Protein AF-A0AA41BVT6-F1 (afdb_monomer_lite)

Structure (mmCIF, N/CA/C/O backbone):
data_AF-A0AA41BVT6-F1
#
_entry.id   AF-A0AA41BVT6-F1
#
loop_
_atom_site.group_PDB
_atom_site.id
_atom_site.type_symbol
_atom_site.label_atom_id
_atom_site.label_alt_id
_atom_site.label_comp_id
_atom_site.label_asym_id
_atom_site.label_entity_id
_atom_site.label_seq_id
_atom_site.pdbx_PDB_ins_code
_atom_site.Cartn_x
_atom_site.Cartn_y
_atom_site.Cartn_z
_atom_site.occupancy
_atom_site.B_iso_or_equiv
_atom_site.auth_seq_id
_atom_site.auth_comp_id
_atom_site.auth_asym_id
_atom_site.auth_atom_id
_atom_site.pdbx_PDB_model_num
ATOM 1 N N . MET A 1 1 ? -58.761 -41.681 56.982 1.00 35.69 1 MET A N 1
ATOM 2 C CA . MET A 1 1 ? -57.825 -41.554 58.121 1.00 35.69 1 MET A CA 1
ATOM 3 C C . MET A 1 1 ? -56.554 -42.329 57.797 1.00 35.69 1 MET A C 1
ATOM 5 O O . MET A 1 1 ? -56.692 -43.498 57.477 1.00 35.69 1 MET A O 1
ATOM 9 N N . LYS A 1 2 ? -55.385 -41.678 57.957 1.00 39.78 2 LYS A N 1
ATOM 10 C CA . LYS A 1 2 ? -54.003 -42.221 58.008 1.00 39.78 2 LYS A CA 1
ATOM 11 C C . LYS A 1 2 ? -53.429 -42.839 56.720 1.00 39.78 2 LYS A C 1
ATOM 13 O O . LYS A 1 2 ? -54.144 -43.522 56.013 1.00 39.78 2 LYS A O 1
ATOM 18 N N . PHE A 1 3 ? -52.139 -42.764 56.401 1.00 34.69 3 PHE A N 1
ATOM 19 C CA . PHE A 1 3 ? -51.012 -41.837 56.622 1.00 34.69 3 PHE A CA 1
ATOM 20 C C . PHE A 1 3 ? -49.894 -42.344 55.677 1.00 34.69 3 PHE A C 1
ATOM 22 O O . PHE A 1 3 ? -49.921 -43.489 55.234 1.00 34.69 3 PHE A O 1
ATOM 29 N N . ALA A 1 4 ? -48.952 -41.461 55.365 1.00 42.22 4 ALA A N 1
ATOM 30 C CA . ALA A 1 4 ? -47.829 -41.602 54.440 1.00 42.22 4 ALA A CA 1
ATOM 31 C C . ALA A 1 4 ? -46.815 -42.727 54.739 1.00 42.22 4 ALA A C 1
ATOM 33 O O . ALA A 1 4 ? -46.687 -43.131 55.889 1.00 42.22 4 ALA A O 1
ATOM 34 N N . GLN A 1 5 ? -46.020 -43.099 53.719 1.00 44.12 5 GLN A N 1
ATOM 35 C CA . GLN A 1 5 ? -44.534 -43.172 53.686 1.00 44.12 5 GLN A CA 1
ATOM 36 C C . GLN A 1 5 ? -44.073 -44.019 52.476 1.00 44.12 5 GLN A C 1
ATOM 38 O O . GLN A 1 5 ? -44.799 -44.914 52.069 1.00 44.12 5 GLN A O 1
ATOM 43 N N . LEU A 1 6 ? -42.868 -43.946 51.904 1.00 34.84 6 LEU A N 1
ATOM 44 C CA . LEU A 1 6 ? -41.817 -42.946 51.640 1.00 34.84 6 LEU A CA 1
ATOM 45 C C . LEU A 1 6 ? -40.666 -43.754 50.977 1.00 34.84 6 LEU A C 1
ATOM 47 O O . LEU A 1 6 ? -40.483 -44.916 51.328 1.00 34.84 6 LEU A O 1
ATOM 51 N N . ALA A 1 7 ? -39.865 -43.094 50.127 1.00 45.53 7 ALA A N 1
ATOM 52 C CA . ALA A 1 7 ? -38.527 -43.450 49.599 1.00 45.53 7 ALA A CA 1
ATOM 53 C C . ALA A 1 7 ? -38.512 -43.961 48.138 1.00 45.53 7 ALA A C 1
ATOM 55 O O . ALA A 1 7 ? -38.954 -45.064 47.855 1.00 45.53 7 ALA A O 1
ATOM 56 N N . ALA A 1 8 ? -38.182 -43.146 47.127 1.00 40.03 8 ALA A N 1
ATOM 57 C CA . ALA A 1 8 ? -36.934 -42.420 46.813 1.00 40.03 8 ALA A CA 1
ATOM 58 C C . ALA A 1 8 ? -35.849 -43.294 46.157 1.00 40.03 8 ALA A C 1
ATOM 60 O O . ALA A 1 8 ? -35.273 -44.151 46.820 1.00 40.03 8 ALA A O 1
ATOM 61 N N . ARG A 1 9 ? -35.506 -42.972 44.896 1.00 42.06 9 ARG A N 1
ATOM 62 C CA . ARG A 1 9 ? -34.126 -42.874 44.370 1.00 42.06 9 ARG A CA 1
ATOM 63 C C . ARG A 1 9 ? -34.102 -42.356 42.917 1.00 42.06 9 ARG A C 1
ATOM 65 O O . ARG A 1 9 ? -34.660 -43.002 42.048 1.00 42.06 9 ARG A O 1
ATOM 72 N N . MET A 1 10 ? -33.446 -41.195 42.740 1.00 34.66 10 MET A N 1
ATOM 73 C CA . MET A 1 10 ? -32.412 -40.848 41.729 1.00 34.66 10 MET A CA 1
ATOM 74 C C . MET A 1 10 ? -32.708 -41.124 40.232 1.00 34.66 10 MET A C 1
ATOM 76 O O . MET A 1 10 ? -33.089 -42.223 39.881 1.00 34.66 10 MET A O 1
ATOM 80 N N . ALA A 1 11 ? -32.460 -40.252 39.250 1.00 44.22 11 ALA A N 1
ATOM 81 C CA . ALA A 1 11 ? -31.702 -39.008 39.177 1.00 44.22 11 ALA A CA 1
ATOM 82 C C . ALA A 1 11 ? -32.077 -38.225 37.893 1.00 44.22 11 ALA A C 1
ATOM 84 O O . ALA A 1 11 ? -32.420 -38.811 36.874 1.00 44.22 11 ALA A O 1
ATOM 85 N N . PHE A 1 12 ? -31.986 -36.898 38.003 1.00 41.84 12 PHE A N 1
ATOM 86 C CA . PHE A 1 12 ? -31.544 -35.891 37.028 1.00 41.84 12 PHE A CA 1
ATOM 87 C C . PHE A 1 12 ? -31.323 -36.300 35.558 1.00 41.84 12 PHE A C 1
ATOM 89 O O . PHE A 1 12 ? -30.430 -37.083 35.271 1.00 41.84 12 PHE A O 1
ATOM 96 N N . PHE A 1 13 ? -31.988 -35.597 34.634 1.00 40.22 13 PHE A N 1
ATOM 97 C CA . PHE A 1 13 ? -31.320 -34.670 33.704 1.00 40.22 13 PHE A CA 1
ATOM 98 C C . PHE A 1 13 ? -32.365 -33.706 33.117 1.00 40.22 13 PHE A C 1
ATOM 100 O O . PHE A 1 13 ? -33.248 -34.095 32.357 1.00 40.22 13 PHE A O 1
ATOM 107 N N . SER A 1 14 ? -32.290 -32.439 33.522 1.00 39.62 14 SER A N 1
ATOM 108 C CA . SER A 1 14 ? -33.110 -31.352 32.986 1.00 39.62 14 SER A CA 1
ATOM 109 C C . SER A 1 14 ? -32.587 -30.957 31.606 1.00 39.62 14 SER A C 1
ATOM 111 O O . SER A 1 14 ? -31.437 -30.539 31.501 1.00 39.62 14 SER A O 1
ATOM 113 N N . LEU A 1 15 ? -33.422 -31.017 30.567 1.00 40.03 15 LEU A N 1
ATOM 114 C CA . LEU A 1 15 ? -33.162 -30.305 29.316 1.00 40.03 15 LEU A CA 1
ATOM 115 C C . LEU A 1 15 ? -34.086 -29.087 29.256 1.00 40.03 15 LEU A C 1
ATOM 117 O O . LEU A 1 15 ? -35.241 -29.168 28.849 1.00 40.03 15 LEU A O 1
ATOM 121 N N . VAL A 1 16 ? -33.561 -27.959 29.728 1.00 42.41 16 VAL A N 1
ATOM 122 C CA . VAL A 1 16 ? -34.136 -26.630 29.512 1.00 42.41 16 VAL A CA 1
ATOM 123 C C . VAL A 1 16 ? -33.644 -26.162 28.145 1.00 42.41 16 VAL A C 1
ATOM 125 O O . VAL A 1 16 ? -32.449 -25.934 27.981 1.00 42.41 16 VAL A O 1
ATOM 128 N N . ILE A 1 17 ? -34.539 -26.015 27.166 1.00 51.84 17 ILE A N 1
ATOM 129 C CA . ILE A 1 17 ? -34.254 -25.228 25.960 1.00 51.84 17 ILE A CA 1
ATOM 130 C C . ILE A 1 17 ? -35.056 -23.936 26.073 1.00 51.84 17 ILE A C 1
ATOM 132 O O . ILE A 1 17 ? -36.272 -23.899 25.890 1.00 51.84 17 ILE A O 1
ATOM 136 N N . THR A 1 18 ? -34.347 -22.883 26.458 1.00 46.84 18 THR A N 1
ATOM 137 C CA . THR A 1 18 ? -34.805 -21.497 26.483 1.00 46.84 18 THR A CA 1
ATOM 138 C C . THR A 1 18 ? -34.959 -20.967 25.054 1.00 46.84 18 THR A C 1
ATOM 140 O O . THR A 1 18 ? -34.222 -21.348 24.148 1.00 46.84 18 THR A O 1
ATOM 143 N N . HIS A 1 19 ? -35.930 -20.074 24.870 1.00 43.41 19 HIS A N 1
ATOM 144 C CA . HIS A 1 19 ? -36.257 -19.385 23.622 1.00 43.41 19 HIS A CA 1
ATOM 145 C C . HIS A 1 19 ? -35.072 -18.584 23.069 1.00 43.41 19 HIS A C 1
ATOM 147 O O . HIS A 1 19 ? -34.425 -17.893 23.852 1.00 43.41 19 HIS A O 1
ATOM 153 N N . GLN A 1 20 ? -34.907 -18.521 21.742 1.00 39.25 20 GLN A N 1
ATOM 154 C CA . GLN A 1 20 ? -34.469 -17.289 21.076 1.00 39.25 20 GLN A CA 1
ATOM 155 C C . GLN A 1 20 ? -35.171 -17.084 19.731 1.00 39.25 20 GLN A C 1
ATOM 157 O O . GLN A 1 20 ? -35.484 -18.020 19.000 1.00 39.25 20 GLN A O 1
ATOM 162 N N . ALA A 1 21 ? -35.477 -15.813 19.502 1.00 35.41 21 ALA A N 1
ATOM 163 C CA . ALA A 1 21 ? -36.368 -15.272 18.504 1.00 35.41 21 ALA A CA 1
ATOM 164 C C . ALA A 1 21 ? -35.666 -14.987 17.166 1.00 35.41 21 ALA A C 1
ATOM 166 O O . ALA A 1 21 ? -34.462 -14.767 17.117 1.00 35.41 21 ALA A O 1
ATOM 167 N N . SER A 1 22 ? -36.488 -14.965 16.112 1.00 37.94 22 SER A N 1
ATOM 168 C CA . SER A 1 22 ? -36.462 -14.056 14.955 1.00 37.94 22 SER A CA 1
ATOM 169 C C . SER A 1 22 ? -35.122 -13.478 14.482 1.00 37.94 22 SER A C 1
ATOM 171 O O . SER A 1 22 ? -34.526 -12.631 15.143 1.00 37.94 22 SER A O 1
ATOM 173 N N . GLY A 1 23 ? -34.789 -13.763 13.224 1.00 31.39 23 GLY A N 1
ATOM 174 C CA . GLY A 1 23 ? -33.881 -12.926 12.449 1.00 31.39 23 GLY A CA 1
ATOM 175 C C . GLY A 1 23 ? -33.419 -13.609 11.176 1.00 31.39 23 GLY A C 1
ATOM 176 O O . GLY A 1 23 ? -32.416 -14.312 11.176 1.00 31.39 23 GLY A O 1
ATOM 177 N N . ALA A 1 24 ? -34.133 -13.387 10.074 1.00 41.38 24 ALA A N 1
ATOM 178 C CA . ALA A 1 24 ? -33.510 -13.501 8.767 1.00 41.38 24 ALA A CA 1
ATOM 179 C C . ALA A 1 24 ? -32.359 -12.483 8.713 1.00 41.38 24 ALA A C 1
ATOM 181 O O . ALA A 1 24 ? -32.600 -11.284 8.821 1.00 41.38 24 ALA A O 1
ATOM 182 N N . GLN A 1 25 ? -31.123 -12.938 8.541 1.00 34.31 25 GLN A N 1
ATOM 183 C CA . GLN A 1 25 ? -30.072 -12.099 7.980 1.00 34.31 25 GLN A CA 1
ATOM 184 C C . GLN A 1 25 ? -29.629 -12.771 6.693 1.00 34.31 25 GLN A C 1
ATOM 186 O O . GLN A 1 25 ? -28.894 -13.757 6.696 1.00 34.31 25 GLN A O 1
ATOM 191 N N . ALA A 1 26 ? -30.160 -12.242 5.589 1.00 35.75 26 ALA A N 1
ATOM 192 C CA . ALA A 1 26 ? -29.546 -12.372 4.285 1.00 35.75 26 ALA A CA 1
ATOM 193 C C . ALA A 1 26 ? -28.049 -12.103 4.470 1.00 35.75 26 ALA A C 1
ATOM 195 O O . ALA A 1 26 ? -27.661 -11.058 4.990 1.00 35.75 26 ALA A O 1
ATOM 196 N N . HIS A 1 27 ? -27.241 -13.113 4.168 1.00 34.75 27 HIS A N 1
ATOM 197 C CA . HIS A 1 27 ? -25.801 -13.068 4.329 1.00 34.75 27 HIS A CA 1
ATOM 198 C C . HIS A 1 27 ? -25.268 -12.111 3.267 1.00 34.75 27 HIS A C 1
ATOM 200 O O . HIS A 1 27 ? -25.070 -12.486 2.111 1.00 34.75 27 HIS A O 1
ATOM 206 N N . ASP A 1 28 ? -25.164 -10.851 3.671 1.00 35.47 28 ASP A N 1
ATOM 207 C CA . ASP A 1 28 ? -24.749 -9.736 2.850 1.00 35.47 28 ASP A CA 1
ATOM 208 C C . ASP A 1 28 ? -23.356 -10.042 2.302 1.00 35.47 28 ASP A C 1
ATOM 210 O O . ASP A 1 28 ? -22.348 -10.053 3.007 1.00 35.47 28 ASP A O 1
ATOM 214 N N . THR A 1 29 ? -23.324 -10.370 1.014 1.00 38.03 29 THR A N 1
ATOM 215 C CA . THR A 1 29 ? -22.111 -10.302 0.209 1.00 38.03 29 THR A CA 1
ATOM 216 C C . THR A 1 29 ? -21.918 -8.826 -0.106 1.00 38.03 29 THR A C 1
ATOM 218 O O . THR A 1 29 ? -21.975 -8.415 -1.264 1.00 38.03 29 THR A O 1
ATOM 221 N N . THR A 1 30 ? -21.763 -8.007 0.935 1.00 38.91 30 THR A N 1
ATOM 222 C CA . THR A 1 30 ? -21.339 -6.630 0.776 1.00 38.91 30 THR A CA 1
ATOM 223 C C . THR A 1 30 ? -19.897 -6.728 0.307 1.00 38.91 30 THR A C 1
ATOM 225 O O . THR A 1 30 ? -18.952 -6.793 1.090 1.00 38.91 30 THR A O 1
ATOM 228 N N . LEU A 1 31 ? -19.721 -6.732 -1.016 1.00 42.72 31 LEU A N 1
ATOM 229 C CA . LEU A 1 31 ? -18.734 -5.862 -1.639 1.00 42.72 31 LEU A CA 1
ATOM 230 C C . LEU A 1 31 ? -18.700 -4.609 -0.759 1.00 42.72 31 LEU A C 1
ATOM 232 O O . LEU A 1 31 ? -19.736 -3.951 -0.678 1.00 42.72 31 LEU A O 1
ATOM 236 N N . LEU A 1 32 ? -17.628 -4.381 0.007 1.00 44.22 32 LEU A N 1
ATOM 237 C CA . LEU A 1 32 ? -17.501 -3.272 0.960 1.00 44.22 32 LEU A CA 1
ATOM 238 C C . LEU A 1 32 ? -17.714 -1.955 0.192 1.00 44.22 32 LEU A C 1
ATOM 240 O O . LEU A 1 32 ? -16.777 -1.336 -0.296 1.00 44.22 32 LEU A O 1
ATOM 244 N N . THR A 1 33 ? -18.977 -1.563 0.024 1.00 41.31 33 THR A N 1
ATOM 245 C CA . THR A 1 33 ? -19.456 -0.503 -0.880 1.00 41.31 33 THR A CA 1
ATOM 246 C C . THR A 1 33 ? -19.651 0.810 -0.140 1.00 41.31 33 THR A C 1
ATOM 248 O O . THR A 1 33 ? -20.280 1.736 -0.640 1.00 41.31 33 THR A O 1
ATOM 251 N N . SER A 1 34 ? -19.048 0.940 1.038 1.00 43.78 34 SER A N 1
ATOM 252 C CA . SER A 1 34 ? -18.877 2.231 1.684 1.00 43.78 34 SER A CA 1
ATOM 253 C C . SER A 1 34 ? -17.516 2.303 2.364 1.00 43.78 34 SER A C 1
ATOM 255 O O . SER A 1 34 ? -17.373 2.163 3.573 1.00 43.78 34 SER A O 1
ATOM 257 N N . THR A 1 35 ? -16.505 2.633 1.570 1.00 51.09 35 THR A N 1
ATOM 258 C CA . THR A 1 35 ? -15.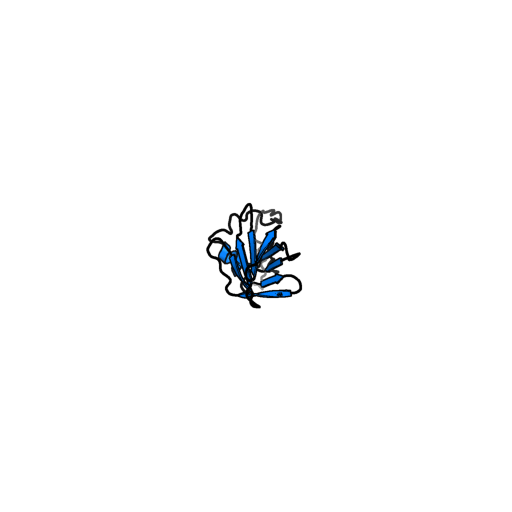182 3.139 1.978 1.00 51.09 35 THR A CA 1
ATOM 259 C C . THR A 1 35 ? -15.244 4.447 2.802 1.00 51.09 35 THR A C 1
ATOM 261 O O . THR A 1 35 ? -14.202 5.024 3.107 1.00 51.09 35 THR A O 1
ATOM 264 N N . ASN A 1 36 ? -16.444 4.904 3.203 1.00 44.69 36 ASN A N 1
ATOM 265 C CA . ASN A 1 36 ? -16.695 6.097 4.023 1.00 44.69 36 ASN A CA 1
ATOM 266 C C . ASN A 1 36 ? -16.073 5.990 5.428 1.00 44.69 36 ASN A C 1
ATOM 268 O O . ASN A 1 36 ? -15.675 7.010 5.983 1.00 44.69 36 ASN A O 1
ATOM 272 N N . ASP A 1 37 ? -15.924 4.780 5.980 1.00 48.94 37 ASP A N 1
ATOM 273 C CA . ASP A 1 37 ? -15.504 4.599 7.379 1.00 48.94 37 ASP A CA 1
ATOM 274 C C . ASP A 1 37 ? -13.993 4.369 7.566 1.00 48.94 37 ASP A C 1
ATOM 276 O O . ASP A 1 37 ? -13.480 4.475 8.680 1.00 48.94 37 ASP A O 1
ATOM 280 N N . ILE A 1 38 ? -13.230 4.112 6.495 1.00 57.56 38 ILE A N 1
ATOM 281 C CA . ILE A 1 38 ? -11.780 3.831 6.589 1.00 57.56 38 ILE A CA 1
ATOM 282 C C . ILE A 1 38 ? -10.989 5.109 6.954 1.00 57.56 38 ILE A C 1
ATOM 284 O O . ILE A 1 38 ? -9.936 5.046 7.590 1.00 57.56 38 ILE A O 1
ATOM 288 N N . ALA A 1 39 ? -11.516 6.286 6.611 1.00 57.16 39 ALA A N 1
ATOM 289 C CA . ALA A 1 39 ? -10.753 7.511 6.369 1.00 57.16 39 ALA A CA 1
ATOM 290 C C . ALA A 1 39 ? -10.212 8.289 7.590 1.00 57.16 39 ALA A C 1
ATOM 292 O O . ALA A 1 39 ? -9.728 9.393 7.392 1.00 57.16 39 ALA A O 1
ATOM 293 N N . ALA A 1 40 ? -10.247 7.777 8.827 1.00 56.94 40 ALA A N 1
ATOM 294 C CA . ALA A 1 40 ? -9.467 8.402 9.914 1.00 56.94 40 ALA A CA 1
ATOM 295 C C . ALA A 1 40 ? -9.216 7.474 11.109 1.00 56.94 40 ALA A C 1
ATOM 297 O O . ALA A 1 40 ? -8.065 7.208 11.463 1.00 56.94 40 ALA A O 1
ATOM 298 N N . THR A 1 41 ? -10.285 6.976 11.739 1.00 56.12 41 THR A N 1
ATOM 299 C CA . THR A 1 41 ? -10.196 6.255 13.024 1.00 56.12 41 THR A CA 1
ATOM 300 C C . THR A 1 41 ? -10.140 4.740 12.846 1.00 56.12 41 THR A C 1
ATOM 302 O O . THR A 1 41 ? -9.406 4.071 13.573 1.00 56.12 41 THR A O 1
ATOM 305 N N . PHE A 1 42 ? -10.849 4.200 11.850 1.00 70.12 42 PHE A N 1
ATOM 306 C CA . PHE A 1 42 ? -10.851 2.763 11.567 1.00 70.12 42 PHE A CA 1
ATOM 307 C C . PHE A 1 42 ? -9.715 2.333 10.643 1.00 70.12 42 PHE A C 1
ATOM 309 O O . PHE A 1 42 ? -9.283 1.193 10.745 1.00 70.12 42 PHE A O 1
ATOM 316 N N . GLY A 1 43 ? -9.162 3.229 9.815 1.00 75.31 43 GLY A N 1
ATOM 317 C CA . GLY A 1 43 ? -8.104 2.897 8.856 1.00 75.31 43 GLY A CA 1
ATOM 318 C C . GLY A 1 43 ? -6.898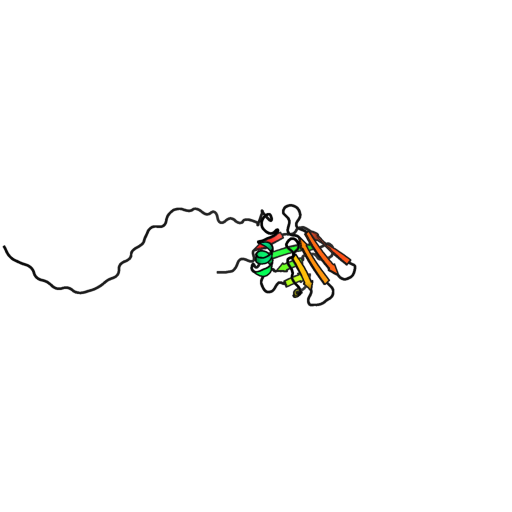 2.211 9.490 1.00 75.31 43 GLY A C 1
ATOM 319 O O . GLY A 1 43 ? -6.431 1.194 8.991 1.00 75.31 43 GLY A O 1
ATOM 320 N N . ARG A 1 44 ? -6.440 2.672 10.660 1.00 79.50 44 ARG A N 1
ATOM 321 C CA . ARG A 1 44 ? -5.352 1.988 11.372 1.00 79.50 44 ARG A CA 1
ATOM 322 C C . ARG A 1 44 ? -5.726 0.542 11.719 1.00 79.50 44 ARG A C 1
ATOM 324 O O . ARG A 1 44 ? -4.949 -0.372 11.479 1.00 79.50 44 ARG A O 1
ATOM 331 N N . ASP A 1 45 ? -6.900 0.310 12.287 1.00 83.19 45 ASP A N 1
ATOM 332 C CA . ASP A 1 45 ? -7.308 -1.045 12.659 1.00 83.19 45 ASP A CA 1
ATOM 333 C C . ASP A 1 45 ? -7.567 -1.910 11.408 1.00 83.19 45 ASP A C 1
ATOM 335 O O . ASP A 1 45 ? -7.124 -3.056 11.356 1.00 83.19 45 ASP A O 1
ATOM 339 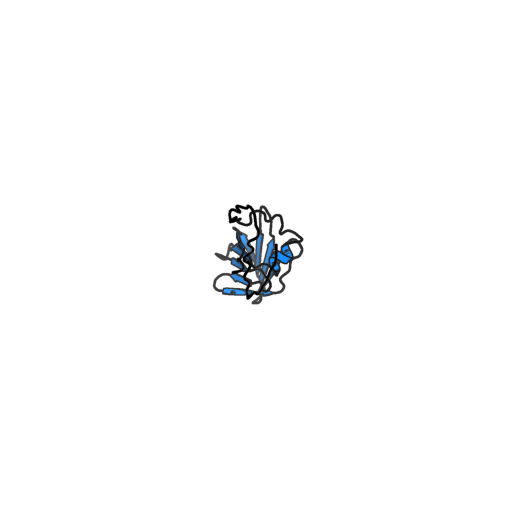N N . PHE A 1 46 ? -8.135 -1.326 10.355 1.00 82.88 46 PHE A N 1
ATOM 340 C CA . PHE A 1 46 ? -8.325 -1.942 9.044 1.00 82.88 46 PHE A CA 1
ATOM 341 C C . PHE A 1 46 ? -6.999 -2.424 8.428 1.00 82.88 46 PHE A C 1
ATOM 343 O O . PHE A 1 46 ? -6.863 -3.591 8.073 1.00 82.88 46 PHE A O 1
ATOM 350 N N . PHE A 1 47 ? -5.979 -1.562 8.349 1.00 85.19 47 PHE A N 1
ATOM 351 C CA . PHE A 1 47 ? -4.705 -1.914 7.711 1.00 85.19 47 PHE A CA 1
ATOM 352 C C . PHE A 1 47 ? -3.786 -2.768 8.592 1.00 85.19 47 PHE A C 1
ATOM 354 O O . PHE A 1 47 ? -2.992 -3.546 8.063 1.00 85.19 47 PHE A O 1
ATOM 361 N N . PHE A 1 48 ? -3.860 -2.636 9.921 1.00 85.31 48 PHE A N 1
ATOM 362 C CA . PHE A 1 48 ? -2.907 -3.287 10.831 1.00 85.31 48 PHE A CA 1
ATOM 363 C C . PHE A 1 48 ? -3.478 -4.462 11.633 1.00 85.31 48 PHE A C 1
ATOM 365 O O . PHE A 1 48 ? -2.704 -5.296 12.104 1.00 85.31 48 PHE A O 1
ATOM 372 N N . LYS A 1 49 ? -4.799 -4.565 11.821 1.00 84.38 49 LYS A N 1
ATOM 373 C CA . LYS A 1 49 ? -5.427 -5.666 12.580 1.00 84.38 49 LYS A CA 1
ATOM 374 C C . LYS A 1 49 ? -6.209 -6.612 11.683 1.00 84.38 49 LYS A C 1
ATOM 376 O O . LYS A 1 49 ? -6.180 -7.822 11.907 1.00 84.38 49 LYS A O 1
ATOM 381 N N . GLU A 1 50 ? -6.899 -6.079 10.686 1.00 82.69 50 GLU A N 1
ATOM 382 C CA . GLU A 1 50 ? -7.714 -6.870 9.775 1.00 82.69 50 GLU A CA 1
ATOM 383 C C . GLU A 1 50 ? -6.900 -7.341 8.567 1.00 82.69 50 GLU A C 1
ATOM 385 O O . GLU A 1 50 ? -5.987 -6.661 8.094 1.00 82.69 50 GLU A O 1
ATOM 390 N N . LYS A 1 51 ? -7.216 -8.546 8.087 1.00 85.81 51 LYS A N 1
ATOM 391 C CA . LYS A 1 51 ? -6.614 -9.096 6.874 1.00 85.81 51 LYS A CA 1
ATOM 392 C C . LYS A 1 51 ? -7.542 -8.824 5.701 1.00 85.81 51 LYS A C 1
ATOM 394 O O . LYS A 1 51 ? -8.608 -9.426 5.604 1.00 85.81 51 LYS A O 1
ATOM 399 N N . HIS A 1 52 ? -7.088 -7.968 4.805 1.00 85.69 52 HIS A N 1
ATOM 400 C CA . HIS A 1 52 ? -7.730 -7.629 3.543 1.00 85.69 52 HIS A CA 1
ATOM 401 C C . HIS A 1 52 ? -6.748 -7.869 2.407 1.00 85.69 52 HIS A C 1
ATOM 403 O O . HIS A 1 52 ? -5.537 -7.797 2.616 1.00 85.69 52 HIS A O 1
ATOM 409 N N . VAL A 1 53 ? -7.266 -8.153 1.218 1.00 87.81 53 VAL A N 1
ATOM 410 C CA . VAL A 1 53 ? -6.508 -8.090 -0.032 1.00 87.81 53 VAL A CA 1
ATOM 411 C C . VAL A 1 53 ? -6.984 -6.871 -0.793 1.00 87.81 53 VAL A C 1
ATOM 413 O O . VAL A 1 53 ? -8.168 -6.740 -1.084 1.00 87.81 53 VAL A O 1
ATOM 416 N N . ILE A 1 54 ? -6.049 -5.994 -1.126 1.00 88.19 54 ILE A N 1
ATOM 417 C CA . ILE A 1 54 ? -6.269 -4.861 -2.015 1.00 88.19 54 ILE A CA 1
ATOM 418 C C . ILE A 1 54 ? -5.630 -5.231 -3.347 1.00 88.19 54 ILE A C 1
ATOM 420 O O . ILE A 1 54 ? -4.406 -5.303 -3.431 1.00 88.19 54 ILE A O 1
ATOM 424 N N . ARG A 1 55 ? -6.445 -5.489 -4.364 1.00 87.69 5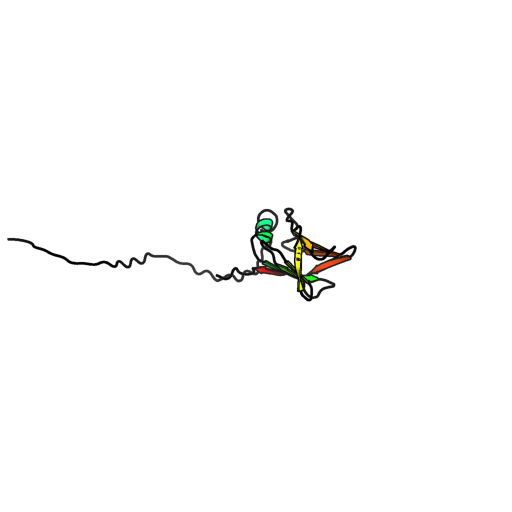5 ARG A N 1
ATOM 425 C CA . ARG A 1 55 ? -6.001 -5.782 -5.731 1.00 87.69 55 ARG A CA 1
ATOM 426 C C . ARG A 1 55 ? -6.031 -4.517 -6.556 1.00 87.69 55 ARG A C 1
ATOM 428 O O . ARG A 1 55 ? -6.962 -3.728 -6.418 1.00 87.69 55 ARG A O 1
ATOM 435 N N . ALA A 1 56 ? -5.046 -4.325 -7.416 1.00 88.00 56 ALA A N 1
ATOM 436 C CA . ALA A 1 56 ? -5.021 -3.225 -8.365 1.00 88.00 56 ALA A CA 1
ATOM 437 C C . ALA A 1 56 ? -4.215 -3.605 -9.608 1.00 88.00 56 ALA A C 1
ATOM 439 O O . ALA A 1 56 ? -3.239 -4.344 -9.513 1.00 88.00 56 ALA A O 1
ATOM 440 N N . ASN A 1 57 ? -4.562 -3.015 -10.749 1.00 86.12 57 ASN A N 1
ATOM 441 C CA . ASN A 1 57 ? -3.793 -3.168 -11.984 1.00 86.12 57 ASN A CA 1
ATOM 442 C C . ASN A 1 57 ? -2.959 -1.909 -12.193 1.00 86.12 57 ASN A C 1
ATOM 444 O O . ASN A 1 57 ? -3.512 -0.806 -12.212 1.00 86.12 57 ASN A O 1
ATOM 448 N N . CYS A 1 58 ? -1.646 -2.048 -12.340 1.00 84.56 58 CYS A N 1
ATOM 449 C CA . CYS A 1 58 ? -0.736 -0.917 -12.496 1.00 84.56 58 CYS A CA 1
ATOM 450 C C . CYS A 1 58 ? -0.245 -0.826 -13.942 1.00 84.56 58 CYS A C 1
ATOM 452 O O . CYS A 1 58 ? -0.084 -1.838 -14.612 1.00 84.56 58 CYS A O 1
ATOM 454 N N . ASP A 1 59 ? 0.071 0.375 -14.427 1.00 78.56 59 ASP A N 1
ATOM 455 C CA . ASP A 1 59 ? 0.446 0.575 -15.841 1.00 78.56 59 ASP A CA 1
ATOM 456 C C . ASP A 1 59 ? 1.671 -0.259 -16.304 1.00 78.56 59 ASP A C 1
ATOM 458 O O . ASP A 1 59 ? 1.906 -0.406 -17.501 1.00 78.56 59 ASP A O 1
ATOM 462 N N . SER A 1 60 ? 2.473 -0.798 -15.378 1.00 78.25 60 SER A N 1
ATOM 463 C CA . SER A 1 60 ? 3.643 -1.648 -15.669 1.00 78.25 60 SER A CA 1
ATOM 464 C C . SER A 1 60 ? 3.563 -3.063 -15.087 1.00 78.25 60 SER A C 1
ATOM 466 O O . SER A 1 60 ? 4.478 -3.853 -15.314 1.00 78.25 60 SER A O 1
ATOM 468 N N . TRP A 1 61 ? 2.500 -3.386 -14.345 1.00 75.12 61 TRP A N 1
ATOM 469 C CA . TRP A 1 61 ? 2.305 -4.689 -13.707 1.00 75.12 61 TRP A CA 1
ATOM 470 C C . TRP A 1 61 ? 0.846 -5.109 -13.833 1.00 75.12 61 TRP A C 1
ATOM 472 O O . TRP A 1 61 ? -0.034 -4.363 -13.405 1.00 75.12 61 TRP A O 1
ATOM 482 N N . ASP A 1 62 ? 0.612 -6.303 -14.384 1.00 76.06 62 ASP A N 1
ATOM 483 C CA . ASP A 1 62 ? -0.736 -6.809 -14.669 1.00 76.06 62 ASP A CA 1
ATOM 484 C C . ASP A 1 62 ? -1.642 -6.755 -13.434 1.00 76.06 62 ASP A C 1
ATOM 486 O O . ASP A 1 62 ? -2.704 -6.139 -13.480 1.00 76.06 62 ASP A O 1
ATOM 490 N N . GLU A 1 63 ? -1.183 -7.322 -12.317 1.00 85.25 63 GLU A N 1
ATOM 491 C CA . GLU A 1 63 ? -1.891 -7.317 -11.039 1.00 85.25 63 GLU A CA 1
ATOM 492 C C . GLU A 1 63 ? -0.905 -7.118 -9.881 1.00 85.25 63 GLU A C 1
ATOM 494 O O . GLU A 1 63 ? 0.182 -7.706 -9.838 1.00 85.25 63 GLU A O 1
ATOM 499 N N . VAL A 1 64 ? -1.299 -6.266 -8.938 1.00 87.69 64 VAL A N 1
ATOM 500 C CA . VAL A 1 64 ? -0.636 -6.044 -7.657 1.00 87.69 64 VAL A CA 1
ATOM 501 C C . VAL A 1 64 ? -1.629 -6.326 -6.545 1.00 87.69 64 VAL A C 1
ATOM 503 O O . VAL A 1 64 ? -2.726 -5.768 -6.532 1.00 87.69 64 VAL A O 1
ATOM 506 N N . GLU A 1 65 ? -1.220 -7.138 -5.574 1.00 89.94 65 GLU A N 1
ATOM 507 C CA . GLU A 1 65 ? -2.016 -7.411 -4.380 1.00 89.94 65 GLU A CA 1
ATOM 508 C C . GLU A 1 65 ? -1.312 -6.891 -3.125 1.00 89.94 65 GLU A C 1
ATOM 510 O O . GLU A 1 65 ? -0.136 -7.164 -2.902 1.00 89.94 65 GLU A O 1
ATOM 515 N N . ILE A 1 66 ? -2.034 -6.187 -2.256 1.00 88.75 66 ILE A N 1
ATOM 516 C CA . ILE A 1 66 ? -1.567 -5.810 -0.918 1.00 88.75 66 ILE A CA 1
ATOM 517 C C . ILE A 1 66 ? -2.379 -6.595 0.098 1.00 88.75 66 ILE A C 1
ATOM 519 O O . ILE A 1 66 ? -3.595 -6.441 0.182 1.00 88.75 66 ILE A O 1
ATOM 523 N N . ILE A 1 67 ? -1.699 -7.408 0.896 1.00 89.38 67 ILE A N 1
ATOM 524 C CA . ILE A 1 67 ? -2.293 -8.138 2.010 1.00 89.38 67 ILE A CA 1
ATOM 525 C C . ILE A 1 67 ? -2.059 -7.331 3.285 1.00 89.38 67 ILE A C 1
ATOM 527 O O . ILE A 1 67 ? -0.916 -7.159 3.711 1.00 89.38 67 ILE A O 1
ATOM 531 N N . THR A 1 68 ? -3.134 -6.851 3.908 1.00 88.06 68 THR A N 1
ATOM 532 C CA . THR A 1 68 ? -3.083 -6.078 5.159 1.00 88.06 68 THR A CA 1
ATOM 533 C C . THR A 1 68 ? -3.047 -6.983 6.398 1.00 88.06 68 THR A C 1
ATOM 535 O O . THR A 1 68 ? -3.211 -8.206 6.318 1.00 88.06 68 THR A O 1
ATOM 538 N N . GLY A 1 69 ? -2.826 -6.384 7.572 1.00 85.56 69 GLY A N 1
ATOM 539 C CA . GLY A 1 69 ? -2.853 -7.049 8.874 1.00 85.56 69 GLY A CA 1
ATOM 540 C C . GLY A 1 69 ? -1.566 -6.842 9.671 1.00 85.56 69 GLY A C 1
ATOM 541 O O . GLY A 1 69 ? -0.778 -5.942 9.397 1.00 85.56 69 GLY A O 1
ATOM 542 N N . THR A 1 70 ? -1.325 -7.704 10.663 1.00 83.81 70 THR A N 1
ATOM 543 C CA . THR A 1 70 ? -0.175 -7.575 11.583 1.00 83.81 70 THR A CA 1
ATOM 544 C C . THR A 1 70 ? 1.183 -7.760 10.907 1.00 83.81 70 THR A C 1
ATOM 546 O O . THR A 1 70 ? 2.215 -7.402 11.466 1.00 83.81 70 THR A O 1
ATOM 549 N N . SER A 1 71 ? 1.197 -8.376 9.727 1.00 84.38 71 SER A N 1
ATOM 550 C CA . SER A 1 71 ? 2.398 -8.623 8.931 1.00 84.38 71 SER A CA 1
ATOM 551 C C . SER A 1 71 ? 2.049 -8.370 7.467 1.00 84.38 71 SER A C 1
ATOM 553 O O . SER A 1 71 ? 1.766 -9.334 6.747 1.00 84.38 71 SER A O 1
ATOM 555 N N . PRO A 1 72 ? 1.967 -7.091 7.060 1.00 86.31 72 PRO A N 1
ATOM 556 C CA . PRO A 1 72 ? 1.527 -6.729 5.726 1.00 86.31 72 PRO A CA 1
ATOM 557 C C . PRO A 1 72 ? 2.520 -7.221 4.672 1.00 86.31 72 PRO A C 1
ATOM 559 O O . PRO A 1 72 ? 3.718 -7.360 4.935 1.00 86.31 72 PRO A O 1
ATOM 562 N N . ARG A 1 73 ? 2.005 -7.520 3.481 1.00 88.44 73 ARG A N 1
ATOM 563 C CA . ARG A 1 73 ? 2.786 -8.003 2.335 1.00 88.44 73 ARG A CA 1
ATOM 564 C C . ARG A 1 73 ? 2.259 -7.384 1.057 1.00 88.44 73 ARG A C 1
ATOM 566 O O . ARG A 1 73 ? 1.075 -7.071 0.974 1.00 88.44 73 ARG A O 1
ATOM 573 N N . ILE A 1 74 ? 3.120 -7.274 0.061 1.00 84.69 74 ILE A N 1
ATOM 574 C CA . ILE A 1 74 ? 2.733 -6.885 -1.289 1.00 84.69 74 ILE A CA 1
ATOM 575 C C . ILE A 1 74 ? 3.184 -7.965 -2.265 1.00 84.69 74 ILE A C 1
ATOM 577 O O . ILE A 1 74 ? 4.244 -8.554 -2.096 1.00 84.69 74 ILE A O 1
ATOM 581 N N . ILE A 1 75 ? 2.369 -8.268 -3.261 1.00 85.00 75 ILE A N 1
ATOM 582 C CA . ILE A 1 75 ? 2.646 -9.267 -4.288 1.00 85.00 75 ILE A CA 1
ATOM 583 C C . ILE A 1 75 ? 2.656 -8.528 -5.619 1.00 85.00 75 ILE A C 1
ATOM 585 O O . ILE A 1 75 ? 1.657 -7.914 -5.989 1.00 85.00 75 ILE A O 1
ATOM 589 N N . ILE A 1 76 ? 3.796 -8.566 -6.310 1.00 79.56 76 ILE A N 1
ATOM 590 C CA . ILE A 1 76 ? 3.964 -7.996 -7.651 1.00 79.56 76 ILE A CA 1
ATOM 591 C C . ILE A 1 76 ? 4.612 -9.061 -8.533 1.00 79.56 76 ILE A C 1
ATOM 593 O O . ILE A 1 76 ? 5.711 -9.535 -8.241 1.00 79.56 76 ILE A O 1
ATOM 597 N N . GLY A 1 77 ? 3.950 -9.432 -9.628 1.00 74.50 77 GLY A N 1
ATOM 598 C CA . GLY A 1 77 ? 4.476 -10.426 -10.562 1.00 74.50 77 GLY A CA 1
ATOM 599 C C . GLY A 1 77 ? 4.667 -11.806 -9.918 1.00 74.50 77 GLY A C 1
ATOM 600 O O . GLY A 1 77 ? 3.704 -12.437 -9.496 1.00 74.50 77 GLY A O 1
ATOM 601 N N . ILE A 1 78 ? 5.910 -12.302 -9.875 1.00 61.09 78 ILE A N 1
ATOM 602 C CA . ILE A 1 78 ? 6.222 -13.708 -9.547 1.00 61.09 78 ILE A CA 1
ATOM 603 C C . ILE A 1 78 ? 6.316 -14.035 -8.047 1.00 61.09 78 ILE A C 1
ATOM 605 O O . ILE A 1 78 ? 6.536 -15.199 -7.707 1.00 61.09 78 ILE A O 1
ATOM 609 N N . GLY A 1 79 ? 6.174 -13.069 -7.133 1.00 67.62 79 GLY A N 1
ATOM 610 C CA . GLY A 1 79 ? 6.257 -13.403 -5.712 1.00 67.62 79 GLY A CA 1
ATOM 611 C C . GLY A 1 79 ? 5.944 -12.283 -4.719 1.00 67.62 79 GLY A C 1
ATOM 612 O O . GLY A 1 79 ? 5.851 -11.114 -5.094 1.00 67.62 79 GLY A O 1
ATOM 613 N N . PRO A 1 80 ? 5.763 -12.653 -3.435 1.00 74.94 80 PRO A N 1
ATOM 614 C CA . PRO A 1 80 ? 5.515 -11.707 -2.359 1.00 74.94 80 PRO A CA 1
ATOM 615 C C . PRO A 1 80 ? 6.805 -10.995 -1.939 1.00 74.94 80 PRO A C 1
ATOM 617 O O . PRO A 1 80 ? 7.796 -11.648 -1.612 1.00 74.94 80 PRO A O 1
ATOM 620 N N . ASP A 1 81 ? 6.750 -9.672 -1.844 1.00 78.25 81 ASP A N 1
ATOM 621 C CA . ASP A 1 81 ? 7.692 -8.876 -1.069 1.00 78.25 81 ASP A CA 1
ATOM 622 C C . ASP A 1 81 ? 7.105 -8.576 0.317 1.00 78.25 81 ASP A C 1
ATOM 624 O O . ASP A 1 81 ? 5.893 -8.393 0.514 1.00 78.25 81 ASP A O 1
ATOM 628 N N . LEU A 1 82 ? 7.985 -8.569 1.309 1.00 75.94 82 LEU A N 1
ATOM 629 C CA . LEU A 1 82 ? 7.647 -8.083 2.628 1.00 75.94 82 LEU A CA 1
ATOM 630 C C . LEU A 1 82 ? 7.601 -6.558 2.610 1.00 75.94 82 LEU A C 1
ATOM 632 O O . LEU A 1 82 ? 8.200 -5.873 1.781 1.00 75.94 82 LEU A O 1
ATOM 636 N N . VAL A 1 83 ? 6.845 -6.033 3.558 1.00 82.25 83 VAL A N 1
ATOM 637 C CA . VAL A 1 83 ? 6.635 -4.609 3.702 1.00 82.25 83 VAL A CA 1
ATOM 638 C C . VAL A 1 83 ? 7.276 -4.143 5.006 1.00 82.25 83 VAL A C 1
ATOM 640 O O . VAL A 1 83 ? 6.960 -4.676 6.072 1.00 82.25 83 VAL A O 1
ATOM 643 N N . ARG A 1 84 ? 8.112 -3.101 4.946 1.00 83.69 84 ARG A N 1
ATOM 644 C CA . ARG A 1 84 ? 8.624 -2.377 6.120 1.00 83.69 84 ARG A CA 1
ATOM 645 C C . ARG A 1 84 ? 8.030 -0.986 6.229 1.00 83.69 84 ARG A C 1
ATOM 647 O O . ARG A 1 84 ? 7.467 -0.436 5.287 1.00 83.69 84 ARG A O 1
ATOM 654 N N . SER A 1 85 ? 8.187 -0.397 7.412 1.00 86.00 85 SER A N 1
ATOM 655 C CA . SER A 1 85 ? 7.806 0.995 7.675 1.00 86.00 85 SER A CA 1
ATOM 656 C C . SER A 1 85 ? 6.337 1.314 7.374 1.00 86.00 85 SER A C 1
ATOM 658 O O . SER A 1 85 ? 6.025 2.472 7.098 1.00 86.00 85 SER A O 1
ATOM 660 N N . ALA A 1 86 ? 5.441 0.320 7.435 1.00 88.25 86 ALA A N 1
ATOM 661 C CA . ALA A 1 86 ? 4.022 0.523 7.176 1.00 88.25 86 ALA A CA 1
ATOM 662 C C . ALA A 1 86 ? 3.427 1.545 8.154 1.00 88.25 86 ALA A C 1
ATOM 664 O O . ALA A 1 86 ? 3.588 1.429 9.372 1.00 88.25 86 ALA A O 1
ATOM 665 N N . LYS A 1 87 ? 2.745 2.557 7.617 1.00 90.25 87 LYS A N 1
ATOM 666 C CA . LYS A 1 87 ? 2.225 3.711 8.356 1.00 90.25 87 LYS A CA 1
ATOM 667 C C . LYS A 1 87 ? 0.834 4.075 7.861 1.00 90.25 87 LYS A C 1
ATOM 669 O O . LYS A 1 87 ? 0.564 4.040 6.666 1.00 90.25 87 LYS A O 1
ATOM 674 N N . TRP A 1 88 ? -0.018 4.476 8.796 1.00 88.81 88 TRP A N 1
ATOM 675 C CA . TRP A 1 88 ? -1.280 5.156 8.526 1.00 88.81 88 TRP A CA 1
ATOM 676 C C . TRP A 1 88 ? -1.190 6.555 9.122 1.00 88.81 88 TRP A C 1
ATOM 678 O O . TRP A 1 88 ? -1.002 6.683 10.333 1.00 88.81 88 TRP A O 1
ATOM 688 N N . ASP A 1 89 ? -1.298 7.588 8.292 1.00 87.44 89 ASP A N 1
ATOM 689 C CA . ASP A 1 89 ? -1.212 8.987 8.738 1.00 87.44 89 ASP A CA 1
ATOM 690 C C . ASP A 1 89 ? -2.584 9.627 9.024 1.00 87.44 89 ASP A C 1
ATOM 692 O O . ASP A 1 89 ? -2.671 10.814 9.333 1.00 87.44 89 ASP A O 1
ATOM 696 N N . GLY A 1 90 ? -3.658 8.834 8.954 1.00 82.88 90 GLY A N 1
ATOM 697 C CA . GLY A 1 90 ? -5.035 9.313 9.046 1.00 82.88 90 GLY A CA 1
ATOM 698 C C . GLY A 1 90 ? -5.724 9.433 7.691 1.00 82.88 90 GLY A C 1
ATOM 699 O O . GLY A 1 90 ? -6.939 9.560 7.672 1.00 82.88 90 GLY A O 1
ATOM 700 N N . LYS A 1 91 ? -4.989 9.359 6.578 1.00 85.19 91 LYS A N 1
ATOM 701 C CA . LYS A 1 91 ? -5.535 9.489 5.221 1.00 85.19 91 LYS A CA 1
ATOM 702 C C . LYS A 1 91 ? -4.929 8.496 4.232 1.00 85.19 91 LYS A C 1
ATOM 704 O O . LYS A 1 91 ? -5.632 7.993 3.361 1.00 85.19 91 LYS A O 1
ATOM 709 N N . GLU A 1 92 ? -3.634 8.248 4.337 1.00 88.19 92 GLU A N 1
ATOM 710 C CA . GLU A 1 92 ? -2.850 7.432 3.425 1.00 88.19 92 GLU A CA 1
ATOM 711 C C . GLU A 1 92 ? -2.207 6.274 4.193 1.00 88.19 92 GLU A C 1
ATOM 713 O O . GLU A 1 92 ? -1.588 6.442 5.250 1.00 88.19 92 GLU A O 1
ATOM 718 N N . TYR A 1 93 ? -2.356 5.073 3.641 1.00 89.81 93 TYR A N 1
ATOM 719 C CA . TYR A 1 93 ? -1.597 3.906 4.046 1.00 89.81 93 TYR A CA 1
ATOM 720 C C . TYR A 1 93 ? -0.342 3.833 3.186 1.00 89.81 93 TYR A C 1
ATOM 722 O O . TYR A 1 93 ? -0.426 3.688 1.970 1.00 89.81 93 TYR A O 1
ATOM 730 N N . SER A 1 94 ? 0.825 3.967 3.802 1.00 91.94 94 SER A N 1
ATOM 731 C CA . SER A 1 94 ? 2.103 4.013 3.093 1.00 91.94 94 SER A CA 1
ATOM 732 C C . SER A 1 94 ? 3.066 2.981 3.637 1.00 91.94 94 SER A C 1
ATOM 734 O O . SER A 1 94 ? 2.997 2.629 4.817 1.00 91.94 94 SER A O 1
ATOM 736 N N . PHE A 1 95 ? 3.956 2.488 2.784 1.00 91.31 95 PHE A N 1
ATOM 737 C CA . PHE A 1 95 ? 4.949 1.509 3.184 1.00 91.31 95 PHE A CA 1
ATOM 738 C C . PHE A 1 95 ? 6.110 1.374 2.198 1.00 91.31 95 PHE A C 1
ATOM 740 O O . PHE A 1 95 ? 5.980 1.733 1.030 1.00 91.31 95 PHE A O 1
ATOM 747 N N . ASP A 1 96 ? 7.226 0.815 2.666 1.00 90.50 96 ASP A N 1
ATOM 748 C CA . ASP A 1 96 ? 8.405 0.527 1.849 1.00 90.50 96 ASP A CA 1
ATOM 749 C C . ASP A 1 96 ? 8.539 -0.980 1.616 1.00 90.50 96 ASP A C 1
ATOM 751 O O . ASP A 1 96 ? 8.155 -1.792 2.458 1.00 90.50 96 ASP A O 1
ATOM 755 N N . PHE A 1 97 ? 9.123 -1.358 0.488 1.00 86.81 97 PHE A N 1
ATOM 756 C CA . PHE A 1 97 ? 9.406 -2.749 0.152 1.00 86.81 97 PHE A CA 1
ATOM 757 C C . PHE A 1 97 ? 10.686 -3.189 0.867 1.00 86.81 97 PHE A C 1
ATOM 759 O O . PHE A 1 97 ? 11.663 -2.432 0.922 1.00 86.81 97 PHE A O 1
ATOM 766 N N . ASP A 1 98 ? 10.706 -4.405 1.410 1.00 82.44 98 ASP A N 1
ATOM 767 C CA . ASP A 1 98 ? 11.877 -4.909 2.131 1.00 82.44 98 ASP A CA 1
ATOM 768 C C . ASP A 1 98 ? 13.084 -5.086 1.206 1.00 82.44 98 ASP A C 1
ATOM 770 O O . ASP A 1 98 ? 14.208 -4.749 1.592 1.00 82.44 98 ASP A O 1
ATOM 774 N N . THR A 1 99 ? 12.862 -5.541 -0.031 1.00 76.19 99 THR A N 1
ATOM 775 C CA . THR A 1 99 ? 13.947 -5.841 -0.976 1.00 76.19 99 THR A CA 1
ATOM 776 C C . THR A 1 99 ? 14.622 -4.620 -1.611 1.00 76.19 99 THR A C 1
ATOM 778 O O . THR A 1 99 ? 15.606 -4.796 -2.332 1.00 76.19 99 THR A O 1
ATOM 781 N N . GLY A 1 100 ? 14.182 -3.376 -1.365 1.00 70.00 100 GLY A N 1
ATOM 782 C CA . GLY A 1 100 ? 14.792 -2.260 -2.095 1.00 70.00 100 GLY A CA 1
ATOM 783 C C . GLY A 1 100 ? 14.344 -0.832 -1.790 1.00 70.00 100 GLY A C 1
ATOM 784 O O . GLY A 1 100 ? 14.085 -0.451 -0.648 1.00 70.00 100 GLY A O 1
ATOM 785 N N . SER A 1 101 ? 14.374 -0.023 -2.858 1.00 80.31 101 SER A N 1
ATOM 786 C CA . SER A 1 101 ? 14.172 1.435 -2.925 1.00 80.31 101 SER A CA 1
ATOM 787 C C . SER A 1 101 ? 12.745 1.838 -3.314 1.00 80.31 101 SER A C 1
ATOM 789 O O . SER A 1 101 ? 12.500 2.987 -3.692 1.00 80.31 101 SER A O 1
ATOM 791 N N . MET A 1 102 ? 11.818 0.882 -3.272 1.00 87.25 102 MET A N 1
ATOM 792 C CA . MET A 1 102 ? 10.431 1.086 -3.661 1.00 87.25 102 MET A CA 1
ATOM 793 C C . MET A 1 102 ? 9.556 1.381 -2.449 1.00 87.25 102 MET A C 1
ATOM 795 O O . MET A 1 102 ? 9.764 0.835 -1.365 1.00 87.25 102 MET A O 1
ATOM 799 N N . SER A 1 103 ? 8.553 2.227 -2.655 1.00 91.19 103 SER A N 1
ATOM 800 C CA . SER A 1 103 ? 7.508 2.528 -1.678 1.00 91.19 103 SER A CA 1
ATOM 801 C C . SER A 1 103 ? 6.142 2.507 -2.349 1.00 91.19 103 SER A C 1
ATOM 803 O O . SER A 1 103 ? 6.031 2.719 -3.556 1.00 91.19 103 SER A O 1
ATOM 805 N N . ALA A 1 104 ? 5.096 2.246 -1.578 1.00 91.31 104 ALA A N 1
ATOM 806 C CA . ALA A 1 104 ? 3.720 2.322 -2.032 1.00 91.31 104 ALA A CA 1
ATOM 807 C C . ALA A 1 104 ? 2.897 3.212 -1.108 1.00 91.31 104 ALA A C 1
ATOM 809 O O . ALA A 1 104 ? 3.161 3.331 0.089 1.00 91.31 104 ALA A O 1
ATOM 810 N N . LYS A 1 105 ? 1.889 3.843 -1.700 1.00 92.25 105 LYS A N 1
ATOM 811 C CA . LYS A 1 105 ? 0.955 4.752 -1.051 1.00 92.25 105 LYS A CA 1
ATOM 812 C C . LYS A 1 105 ? -0.444 4.431 -1.539 1.00 92.25 105 LYS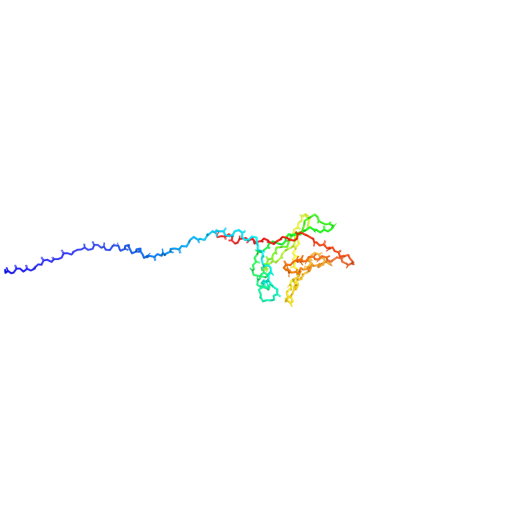 A C 1
ATOM 814 O O . LYS A 1 105 ? -0.727 4.536 -2.732 1.00 92.25 105 LYS A O 1
ATOM 819 N N . PHE A 1 106 ? -1.301 4.043 -0.612 1.00 90.31 106 PHE A N 1
ATOM 820 C CA . PHE A 1 106 ? -2.697 3.738 -0.841 1.00 90.31 106 PHE A CA 1
ATOM 821 C C . PHE A 1 106 ? -3.571 4.751 -0.103 1.00 90.31 106 PHE A C 1
ATOM 823 O O . PHE A 1 106 ? -3.556 4.824 1.124 1.00 90.31 106 PHE A O 1
ATOM 830 N N . THR A 1 107 ? -4.337 5.538 -0.852 1.00 88.38 107 THR A N 1
ATOM 831 C CA . THR A 1 107 ? -5.350 6.440 -0.299 1.00 88.38 107 THR A CA 1
ATOM 832 C C . THR A 1 107 ? -6.723 5.791 -0.480 1.00 88.38 107 THR A C 1
ATOM 834 O O . THR A 1 107 ? -7.246 5.810 -1.599 1.00 88.38 107 THR A O 1
ATOM 837 N N . PRO A 1 108 ? -7.321 5.212 0.576 1.00 80.81 108 PRO A N 1
ATOM 838 C CA . PRO A 1 108 ? -8.696 4.739 0.515 1.00 80.81 108 PRO A CA 1
ATOM 839 C C . PRO A 1 108 ? -9.640 5.942 0.406 1.00 80.81 108 PRO A C 1
ATOM 841 O O . PRO A 1 108 ? -9.610 6.851 1.235 1.00 80.81 108 PRO A O 1
ATOM 844 N N . SER A 1 109 ? -10.483 5.958 -0.622 1.00 73.50 109 SER A N 1
ATOM 845 C CA . SER A 1 109 ? -11.5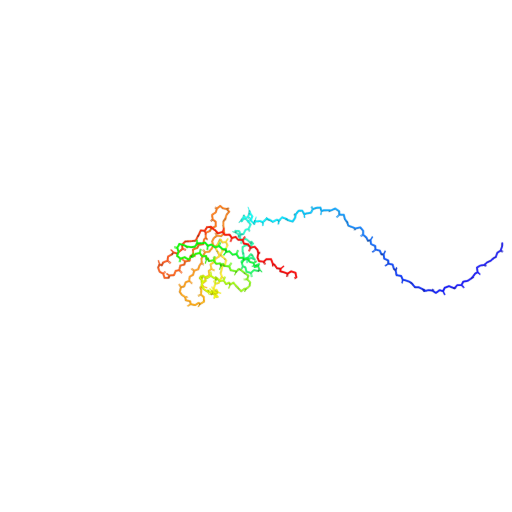38 6.963 -0.769 1.00 73.50 109 SER A CA 1
ATOM 846 C C . SER A 1 109 ? -12.797 6.369 -1.402 1.00 73.50 109 SER A C 1
ATOM 848 O O . SER A 1 109 ? -12.777 5.265 -1.957 1.00 73.50 109 SER A O 1
ATOM 850 N N . THR A 1 110 ? -13.907 7.093 -1.279 1.00 58.91 110 THR A N 1
ATOM 851 C CA . THR A 1 110 ? -15.256 6.612 -1.607 1.00 58.91 110 THR A CA 1
ATOM 852 C C . THR A 1 110 ? -15.595 6.596 -3.073 1.00 58.91 110 THR A C 1
ATOM 854 O O . THR A 1 110 ? -16.316 5.712 -3.525 1.00 58.91 110 THR A O 1
ATOM 857 N N . SER A 1 111 ? -15.021 7.524 -3.822 1.00 62.34 111 SER A N 1
ATOM 858 C CA . SER A 1 111 ? -15.207 7.628 -5.262 1.00 62.34 111 SER A CA 1
ATOM 859 C C . SER A 1 111 ? -13.962 7.229 -6.048 1.00 62.34 111 SER A C 1
ATOM 861 O O . SER A 1 111 ? -14.071 6.890 -7.221 1.00 62.34 111 SER A O 1
ATOM 863 N N . GLU A 1 112 ? -12.777 7.284 -5.434 1.00 68.00 112 GLU A N 1
ATOM 864 C CA . GLU A 1 112 ? -11.508 7.208 -6.154 1.00 68.00 112 GLU A CA 1
ATOM 865 C C . GLU A 1 112 ? -10.403 6.669 -5.239 1.00 68.00 112 GLU A C 1
ATOM 867 O O . GLU A 1 112 ? -9.522 7.406 -4.794 1.00 68.00 112 GLU A O 1
ATOM 872 N N . SER A 1 113 ? -10.480 5.411 -4.814 1.00 79.62 113 SER A N 1
ATOM 873 C CA . SER A 1 113 ? -9.328 4.835 -4.113 1.00 79.62 113 SER A CA 1
ATOM 874 C C . SER A 1 113 ? -8.117 4.857 -5.054 1.00 79.62 113 SER A C 1
ATOM 876 O O . SER A 1 113 ? -8.238 4.494 -6.224 1.00 79.62 113 SER A O 1
ATOM 878 N N . HIS A 1 114 ? -6.959 5.292 -4.552 1.00 86.56 114 HIS A N 1
ATOM 879 C CA . HIS A 1 114 ? -5.750 5.493 -5.360 1.00 86.56 114 HIS A CA 1
ATOM 880 C C . HIS A 1 114 ? -4.582 4.700 -4.784 1.00 86.56 114 HIS A C 1
ATOM 882 O O . HIS A 1 114 ? -4.254 4.859 -3.608 1.00 86.56 114 HIS A O 1
ATOM 888 N N . LEU A 1 115 ? -3.919 3.899 -5.620 1.00 89.44 115 LEU A N 1
ATOM 889 C CA . LEU A 1 115 ? -2.663 3.231 -5.292 1.00 89.44 115 LEU A CA 1
ATOM 890 C C . LEU A 1 115 ? -1.563 3.762 -6.208 1.00 89.44 115 LEU A C 1
ATOM 892 O O . LEU A 1 115 ? -1.701 3.818 -7.431 1.00 89.44 115 LEU A O 1
ATOM 896 N N . VAL A 1 116 ? -0.461 4.154 -5.584 1.00 91.12 116 VAL A N 1
ATOM 897 C CA . VAL A 1 116 ? 0.743 4.627 -6.249 1.00 91.12 116 VAL A CA 1
ATOM 898 C C . VAL A 1 116 ? 1.925 3.833 -5.726 1.00 91.12 116 VAL A C 1
ATOM 900 O O . VAL A 1 116 ? 2.134 3.772 -4.518 1.00 91.12 116 VAL A O 1
ATOM 903 N N . ILE A 1 117 ? 2.739 3.304 -6.634 1.00 89.62 117 ILE A N 1
ATOM 904 C CA . ILE A 1 117 ? 4.027 2.690 -6.310 1.00 89.62 117 ILE A CA 1
ATOM 905 C C . ILE A 1 117 ? 5.132 3.573 -6.886 1.00 89.62 117 ILE A C 1
ATOM 907 O O . ILE A 1 117 ? 5.044 4.043 -8.018 1.00 89.62 117 ILE A O 1
ATOM 911 N N . ILE A 1 118 ? 6.167 3.836 -6.099 1.00 89.94 118 ILE A N 1
ATOM 912 C CA . ILE A 1 118 ? 7.278 4.718 -6.450 1.00 89.94 118 ILE A CA 1
ATOM 913 C C . ILE A 1 118 ? 8.561 3.901 -6.372 1.00 89.94 118 ILE A C 1
ATOM 915 O O . ILE A 1 118 ? 8.866 3.350 -5.318 1.00 89.94 118 ILE A O 1
ATOM 919 N N . GLY A 1 119 ? 9.312 3.839 -7.472 1.00 86.62 119 GLY A N 1
ATOM 920 C CA . GLY A 1 119 ? 10.630 3.207 -7.538 1.00 86.62 119 GLY A CA 1
ATOM 921 C C . GLY A 1 119 ? 11.650 4.159 -8.153 1.00 86.62 119 GLY A C 1
ATOM 922 O O . GLY A 1 119 ? 11.605 4.428 -9.353 1.00 86.62 119 GLY A O 1
ATOM 923 N N . GLY A 1 120 ? 12.560 4.694 -7.334 1.00 84.94 120 GLY A N 1
ATOM 924 C CA . GLY A 1 120 ? 13.477 5.752 -7.767 1.00 84.94 120 GLY A CA 1
ATOM 925 C C . GLY A 1 120 ? 12.717 7.006 -8.213 1.00 84.94 120 GLY A C 1
ATOM 926 O O . GLY A 1 120 ? 12.017 7.622 -7.413 1.00 84.94 120 GLY A O 1
ATOM 927 N N . PHE A 1 121 ? 12.840 7.372 -9.492 1.00 85.56 121 PHE A N 1
ATOM 928 C CA . PHE A 1 121 ? 12.135 8.515 -10.092 1.00 85.56 121 PHE A CA 1
ATOM 929 C C . PHE A 1 121 ? 10.849 8.125 -10.833 1.00 85.56 121 PHE A C 1
ATOM 931 O O . PHE A 1 121 ? 10.146 8.998 -11.343 1.00 85.56 121 PHE A O 1
ATOM 938 N N . THR A 1 122 ? 10.530 6.831 -10.901 1.00 87.50 122 THR A N 1
ATOM 939 C CA . THR A 1 122 ? 9.356 6.336 -11.622 1.00 87.50 122 THR A CA 1
ATOM 940 C C . THR A 1 122 ? 8.171 6.188 -10.680 1.00 87.50 122 THR A C 1
ATOM 942 O O . THR A 1 122 ? 8.292 5.634 -9.585 1.00 87.50 122 THR A O 1
ATOM 945 N N . LYS A 1 123 ? 7.008 6.666 -11.130 1.00 90.19 123 LYS A N 1
ATOM 946 C CA . LYS A 1 123 ? 5.726 6.551 -10.438 1.00 90.19 123 LYS A CA 1
ATOM 947 C C . LYS A 1 123 ? 4.794 5.662 -11.256 1.00 90.19 123 LYS A C 1
ATOM 949 O O . LYS A 1 123 ? 4.474 5.998 -12.390 1.00 90.19 123 LYS A O 1
ATOM 954 N N . TYR A 1 124 ? 4.327 4.580 -10.651 1.00 89.12 124 TYR A N 1
ATOM 955 C CA . TYR A 1 124 ? 3.357 3.657 -11.223 1.00 89.12 124 TYR A CA 1
ATOM 956 C C . TYR A 1 124 ? 1.998 3.938 -10.594 1.00 89.12 124 TYR A C 1
ATOM 958 O O . TYR A 1 124 ? 1.837 3.829 -9.375 1.00 89.12 124 TYR A O 1
ATOM 966 N N . GLN A 1 125 ? 1.036 4.359 -11.411 1.00 90.00 125 GLN A N 1
ATOM 967 C CA . GLN A 1 125 ? -0.345 4.518 -10.976 1.00 90.00 125 GLN A CA 1
ATOM 968 C C . GLN A 1 125 ? -1.086 3.205 -11.182 1.00 90.00 125 GLN A C 1
ATOM 970 O O . GLN A 1 125 ? -0.927 2.550 -12.212 1.00 90.00 125 GLN A O 1
ATOM 975 N N . CYS A 1 126 ? -1.893 2.836 -10.195 1.00 87.50 126 CYS A N 1
ATOM 976 C CA . CYS A 1 126 ? -2.710 1.641 -10.258 1.00 87.50 126 CYS A CA 1
ATOM 977 C C . CYS A 1 126 ? -4.191 2.011 -10.241 1.00 87.50 126 CYS A C 1
ATOM 979 O O . CYS A 1 126 ? -4.609 2.967 -9.584 1.00 87.50 126 CYS A O 1
ATOM 981 N N . LYS A 1 127 ? -4.974 1.258 -11.005 1.00 84.56 127 LYS A N 1
ATOM 982 C CA . LYS A 1 127 ? -6.403 1.460 -11.249 1.00 84.56 127 LYS A CA 1
ATOM 983 C C . LYS A 1 127 ? -7.163 0.179 -10.922 1.00 84.56 127 LYS A C 1
ATOM 985 O O . LYS A 1 127 ? -6.561 -0.851 -10.624 1.00 84.56 127 LYS A O 1
ATOM 990 N N . ASN A 1 128 ? -8.491 0.254 -11.018 1.00 83.62 128 ASN A N 1
ATOM 991 C CA . ASN A 1 128 ? -9.401 -0.871 -10.783 1.00 83.62 128 ASN A CA 1
ATOM 992 C C . ASN A 1 128 ? -9.186 -1.501 -9.404 1.00 83.62 128 ASN A C 1
ATOM 994 O O . ASN A 1 128 ? -9.055 -2.714 -9.280 1.00 83.62 128 ASN A O 1
ATOM 998 N N . ILE A 1 129 ? -9.091 -0.653 -8.378 1.00 84.50 129 ILE A N 1
ATOM 999 C CA . ILE A 1 129 ? -8.796 -1.118 -7.029 1.00 84.50 129 ILE A CA 1
ATOM 1000 C C . ILE A 1 129 ? -9.999 -1.875 -6.475 1.00 84.50 129 ILE A C 1
ATOM 1002 O O . ILE A 1 129 ? -11.095 -1.322 -6.384 1.00 84.50 129 ILE A O 1
ATOM 1006 N N . VAL A 1 130 ? -9.766 -3.118 -6.068 1.00 85.19 130 VAL A N 1
ATOM 1007 C CA . VAL A 1 130 ? -10.745 -3.980 -5.403 1.00 85.19 130 VAL A CA 1
ATOM 1008 C C . VAL A 1 130 ? -10.226 -4.311 -4.014 1.00 85.19 130 VAL A C 1
ATOM 1010 O O . VAL A 1 130 ? -9.044 -4.597 -3.843 1.00 85.19 130 VAL A O 1
ATOM 1013 N N . ILE A 1 131 ? -11.101 -4.252 -3.013 1.00 84.44 131 ILE A N 1
ATOM 1014 C CA . ILE A 1 131 ? -10.754 -4.553 -1.625 1.00 84.44 131 ILE A CA 1
ATOM 1015 C C . ILE A 1 131 ? -11.641 -5.694 -1.150 1.00 84.44 131 ILE A C 1
ATOM 1017 O O . ILE A 1 131 ? -12.852 -5.526 -1.013 1.00 84.44 131 ILE A O 1
ATOM 1021 N N . ASP A 1 132 ? -11.018 -6.832 -0.870 1.00 82.38 132 ASP A N 1
ATOM 1022 C CA . ASP A 1 132 ? -11.690 -8.039 -0.414 1.00 82.38 132 ASP A CA 1
ATOM 1023 C C . ASP A 1 132 ? -11.238 -8.400 1.000 1.00 82.38 132 ASP A C 1
ATOM 1025 O O . ASP A 1 132 ? -10.042 -8.461 1.298 1.00 82.38 132 ASP A O 1
ATOM 1029 N N . ALA A 1 133 ? -12.188 -8.719 1.876 1.00 79.62 133 ALA A N 1
ATOM 1030 C CA . ALA A 1 133 ? -11.859 -9.277 3.178 1.00 79.62 133 ALA A CA 1
ATOM 1031 C C . ALA A 1 133 ? -11.264 -10.684 3.004 1.00 79.62 133 ALA A C 1
ATOM 1033 O O . ALA A 1 133 ? -11.909 -11.588 2.464 1.00 79.62 133 ALA A O 1
ATOM 1034 N N . LEU A 1 134 ? -10.056 -10.916 3.529 1.00 72.62 134 LEU A N 1
ATOM 1035 C CA . LEU A 1 134 ? -9.537 -12.272 3.701 1.00 72.62 134 LEU A CA 1
ATOM 1036 C C . LEU A 1 134 ? -10.234 -12.862 4.917 1.00 72.62 134 LEU A C 1
ATOM 1038 O O . LEU A 1 134 ? -9.710 -12.828 6.033 1.00 72.62 134 LEU A O 1
ATOM 1042 N N . ASN A 1 135 ? -11.454 -13.353 4.704 1.00 59.03 135 ASN A N 1
ATOM 1043 C CA . ASN A 1 135 ? -12.271 -13.903 5.768 1.00 59.03 135 ASN A CA 1
ATOM 1044 C C . ASN A 1 135 ? -11.456 -14.871 6.630 1.00 59.03 135 ASN A C 1
ATOM 1046 O O . ASN A 1 135 ? -10.943 -15.901 6.183 1.00 59.03 135 ASN A O 1
ATOM 1050 N N . LYS A 1 136 ? -11.362 -14.471 7.899 1.00 45.31 136 LYS A N 1
ATOM 1051 C CA . LYS A 1 136 ? -10.906 -15.218 9.061 1.00 45.31 136 LYS A CA 1
ATOM 1052 C C . LYS A 1 136 ? -11.646 -16.556 9.042 1.00 45.31 136 LYS A C 1
ATOM 1054 O O . LYS A 1 136 ? -12.812 -16.619 9.427 1.00 45.31 136 LYS A O 1
ATOM 1059 N N . LYS A 1 137 ? -11.015 -17.612 8.516 1.00 34.09 137 LYS A N 1
ATOM 1060 C CA . LYS A 1 137 ? -11.576 -18.959 8.642 1.00 34.09 137 LYS A CA 1
ATOM 1061 C C . LYS A 1 137 ? -11.816 -19.212 10.133 1.00 34.09 137 LYS A C 1
ATOM 1063 O O . LYS A 1 137 ? -10.912 -19.006 10.944 1.00 34.09 137 LYS A O 1
ATOM 1068 N N . ARG A 1 138 ? -13.069 -19.553 10.436 1.00 35.00 138 ARG A N 1
ATOM 1069 C CA . ARG A 1 138 ? -13.484 -20.238 11.659 1.00 35.00 138 ARG A CA 1
ATOM 1070 C C . ARG A 1 138 ? -12.577 -21.429 11.939 1.00 35.00 138 ARG A C 1
ATOM 1072 O O . ARG A 1 138 ? -12.151 -22.067 10.948 1.00 35.00 138 ARG A O 1
#

pLDDT: mean 70.04, std 20.51, range [31.39, 92.25]

Radius of gyration: 26.74 Å; chains: 1; bounding box: 73×53×74 Å

Organism: NCBI:txid1646373

Foldseek 3Di:
DDDDDDDDDDDDDDDDDDDDDDDDDPPDPPQVQCLVPCQADCVCCCQAQFWKWKWWQKPVFRIKIWTGYNFIWIDTPPGIFGWPPFDDPRFWTKTDTPVDQKIWIWGRDNPDTWIWIDHPPDIITIDPIGMGGPDDDD

Sequence (138 aa):
MKFAQLAARMAFFSLVITHQASGAQAHDTTLLTSTNDIAATFGRDFFFKEKHVIRANCDSWDEVEIITGTSPRIIIGIGPDLVRSAKWDGKEYSFDFDTGSMSAKFTPSTSESHLVIIGGFTKYQCKNIVIDALNKKR

Secondary structure (DSSP, 8-state):
----------------------------------GGGIIIIIHHHHHHTS-EEEEEEETTEEEEEEE-SSS-EEEETTEEEEEEEEEE-SS-EEEEETTSSEEEEEE--SS--EEEEEETTEEEEEEEEEEEE-----